Protein AF-Q3IXL7-F1 (afdb_monomer)

Foldseek 3Di:
DCVCCPPVVVVVVVVVVCVVCPPVNVVVVCVVVVVVVVVVVVVVPDPPDPDPDDDDPPDDDDD

Sequence (63 aa):
MLNNIGLPGLLVIAAAIIVLFGKGKVSSMMGELGRGISAFKQGLQDPPAEPAAAEPPREIKDA

Structure (mmCIF, N/CA/C/O backbone):
data_AF-Q3IXL7-F1
#
_entry.id   AF-Q3IXL7-F1
#
loop_
_atom_site.group_PDB
_atom_site.id
_atom_site.type_symbol
_atom_site.label_atom_id
_atom_site.label_alt_id
_atom_site.label_comp_id
_atom_site.label_asym_id
_atom_site.label_entity_id
_atom_site.label_seq_id
_atom_site.pdbx_PDB_ins_code
_atom_site.Cartn_x
_atom_site.Cartn_y
_atom_site.Cartn_z
_atom_site.occupancy
_atom_site.B_iso_or_equiv
_atom_site.auth_seq_id
_atom_site.auth_comp_id
_atom_site.auth_asym_id
_atom_site.auth_atom_id
_atom_site.pdbx_PDB_model_num
ATOM 1 N N . MET A 1 1 ? 34.337 -1.131 -2.288 1.00 54.84 1 MET A N 1
ATOM 2 C CA . MET A 1 1 ? 33.354 -1.225 -3.395 1.00 54.84 1 MET A CA 1
ATOM 3 C C . MET A 1 1 ? 31.993 -1.783 -2.931 1.00 5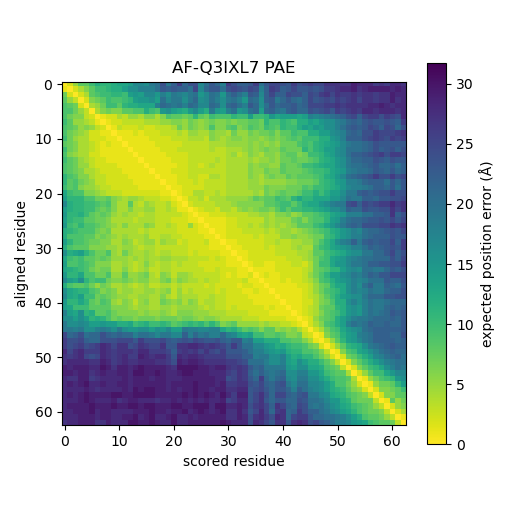4.84 1 MET A C 1
ATOM 5 O O . MET A 1 1 ? 31.302 -2.406 -3.718 1.00 54.84 1 MET A O 1
ATOM 9 N N . LEU A 1 2 ? 31.576 -1.553 -1.673 1.00 57.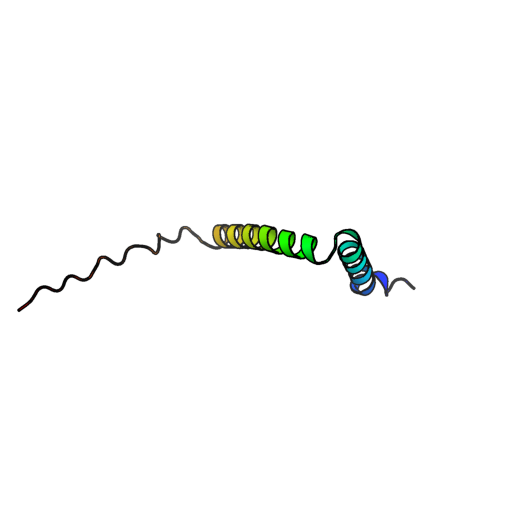22 2 LEU A N 1
ATOM 10 C CA . LEU A 1 2 ? 30.305 -2.063 -1.111 1.00 57.22 2 LEU A CA 1
ATOM 11 C C . LEU A 1 2 ? 29.330 -0.939 -0.698 1.00 57.22 2 LEU A C 1
ATOM 13 O O . LEU A 1 2 ? 28.211 -1.202 -0.275 1.00 57.22 2 LEU A O 1
ATOM 17 N N . ASN A 1 3 ? 29.742 0.323 -0.866 1.00 59.03 3 ASN A N 1
ATOM 18 C CA . ASN A 1 3 ? 29.009 1.512 -0.417 1.00 59.03 3 ASN A CA 1
ATOM 19 C C . ASN A 1 3 ? 27.747 1.825 -1.252 1.00 59.03 3 ASN A C 1
ATOM 21 O O . ASN A 1 3 ? 26.987 2.718 -0.904 1.00 59.03 3 ASN A O 1
ATOM 25 N N . ASN A 1 4 ? 27.508 1.075 -2.334 1.00 62.81 4 ASN A N 1
ATOM 26 C CA . ASN A 1 4 ? 26.310 1.187 -3.173 1.00 62.81 4 ASN A CA 1
ATOM 27 C C . ASN A 1 4 ? 25.228 0.135 -2.854 1.00 62.81 4 ASN A C 1
ATOM 29 O O . ASN A 1 4 ? 24.191 0.133 -3.509 1.00 62.81 4 ASN A O 1
ATOM 33 N N . ILE A 1 5 ? 25.434 -0.760 -1.877 1.00 68.44 5 ILE A N 1
ATOM 34 C CA . ILE A 1 5 ? 24.485 -1.858 -1.592 1.00 68.44 5 ILE A CA 1
ATOM 35 C C . ILE A 1 5 ? 23.428 -1.479 -0.542 1.00 68.44 5 ILE A C 1
ATO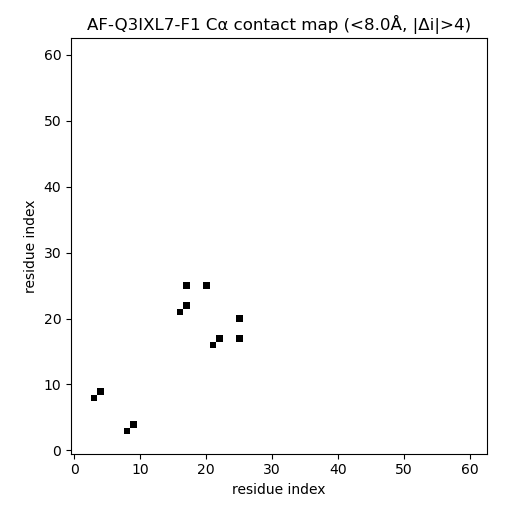M 37 O O . ILE A 1 5 ? 22.376 -2.102 -0.499 1.00 68.44 5 ILE A O 1
ATOM 41 N N . GLY A 1 6 ? 23.655 -0.432 0.256 1.00 73.19 6 GLY A N 1
ATOM 42 C CA . GLY A 1 6 ? 22.697 0.002 1.279 1.00 73.19 6 GLY A CA 1
ATOM 43 C C . GLY A 1 6 ? 21.409 0.574 0.676 1.00 73.19 6 GLY A C 1
ATOM 44 O O . GLY A 1 6 ? 20.432 -0.137 0.457 1.00 73.19 6 GLY A O 1
ATOM 45 N N . LEU A 1 7 ? 21.405 1.880 0.393 1.00 83.75 7 LEU A N 1
ATOM 46 C CA . LEU A 1 7 ? 20.222 2.571 -0.134 1.00 83.75 7 LEU A CA 1
ATOM 47 C C . LEU A 1 7 ? 19.904 2.203 -1.602 1.00 83.75 7 LEU A C 1
ATOM 49 O O . LEU A 1 7 ? 18.752 1.875 -1.892 1.00 83.75 7 LEU A O 1
ATOM 53 N N . PRO A 1 8 ? 20.884 2.193 -2.535 1.00 87.19 8 PRO A N 1
ATOM 54 C CA . PRO A 1 8 ? 20.610 1.862 -3.935 1.00 87.19 8 PRO A CA 1
ATOM 55 C C . PRO A 1 8 ? 20.271 0.379 -4.143 1.00 87.19 8 PRO A C 1
ATOM 57 O O . PRO A 1 8 ? 19.400 0.060 -4.947 1.00 87.19 8 PRO A O 1
ATOM 60 N N . GLY A 1 9 ? 20.906 -0.530 -3.393 1.00 87.38 9 GLY A N 1
ATOM 61 C CA . GLY A 1 9 ? 20.617 -1.966 -3.463 1.00 87.38 9 GLY A CA 1
ATOM 62 C C . GLY A 1 9 ? 19.186 -2.305 -3.037 1.00 87.38 9 GLY A C 1
ATOM 63 O O . GLY A 1 9 ? 18.505 -3.075 -3.715 1.00 87.38 9 GLY A O 1
ATOM 64 N N . LEU A 1 10 ? 18.685 -1.666 -1.975 1.00 90.56 10 LEU A N 1
ATOM 65 C CA . LEU A 1 10 ? 17.310 -1.858 -1.512 1.00 90.56 10 LEU A CA 1
ATOM 66 C C . LEU A 1 10 ? 16.267 -1.371 -2.533 1.00 90.56 10 LEU A C 1
ATOM 68 O O . LEU A 1 10 ? 15.239 -2.025 -2.711 1.00 90.56 10 LEU A O 1
ATOM 72 N N . LEU A 1 11 ? 16.545 -0.285 -3.264 1.00 91.50 11 LEU A N 1
ATOM 73 C CA . LEU A 1 11 ? 15.675 0.180 -4.352 1.00 91.50 11 LEU A CA 1
ATOM 74 C C . LEU A 1 11 ? 15.590 -0.822 -5.506 1.00 91.50 11 LEU A C 1
ATOM 76 O O . LEU A 1 11 ? 14.503 -1.042 -6.038 1.00 91.50 11 LEU A O 1
ATOM 80 N N . VAL A 1 12 ? 16.706 -1.458 -5.871 1.00 92.31 12 VAL A N 1
ATOM 81 C CA . VAL A 1 12 ? 16.719 -2.492 -6.918 1.00 92.31 12 VAL A CA 1
ATOM 82 C C . VAL A 1 12 ? 15.883 -3.700 -6.493 1.00 92.31 12 VAL A C 1
ATOM 84 O O . VAL A 1 12 ? 15.097 -4.213 -7.289 1.00 92.31 12 VAL A O 1
ATOM 87 N N . ILE A 1 13 ? 15.989 -4.117 -5.2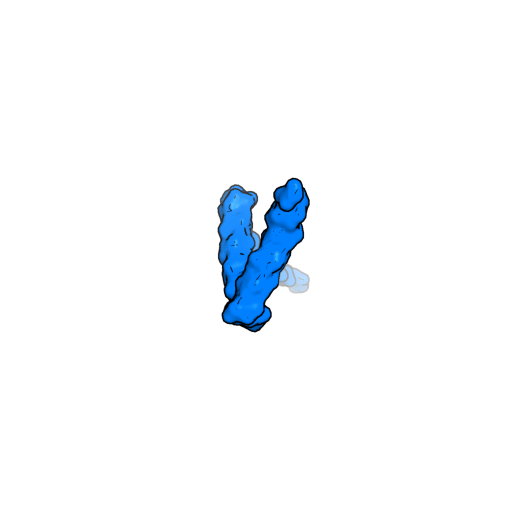29 1.00 92.06 13 ILE A N 1
ATOM 88 C CA . ILE A 1 13 ? 15.189 -5.221 -4.680 1.00 92.06 13 ILE A CA 1
ATOM 89 C C . ILE A 1 13 ? 13.696 -4.858 -4.667 1.00 92.06 13 ILE A C 1
ATOM 91 O O . ILE A 1 13 ? 12.868 -5.650 -5.119 1.00 92.06 13 ILE A O 1
ATOM 95 N N . ALA A 1 14 ? 13.340 -3.652 -4.216 1.00 91.81 14 ALA A N 1
ATOM 96 C CA . ALA A 1 14 ? 11.958 -3.177 -4.233 1.00 91.81 14 ALA A CA 1
ATOM 97 C C . ALA A 1 14 ? 11.388 -3.124 -5.662 1.00 91.81 14 ALA A C 1
ATOM 99 O O . ALA A 1 14 ? 10.268 -3.580 -5.899 1.00 91.81 14 ALA A O 1
ATOM 100 N N . ALA A 1 15 ? 12.171 -2.639 -6.629 1.00 92.81 15 ALA A N 1
ATOM 101 C CA . ALA A 1 15 ? 11.784 -2.621 -8.035 1.00 92.81 15 ALA A CA 1
ATOM 102 C C . ALA A 1 15 ? 11.573 -4.040 -8.591 1.00 92.81 15 ALA A C 1
ATOM 104 O O . ALA A 1 15 ? 10.570 -4.285 -9.260 1.00 92.81 15 ALA A O 1
ATOM 105 N N . ALA A 1 16 ? 12.455 -4.992 -8.269 1.00 93.94 16 ALA A N 1
ATOM 106 C CA . ALA A 1 16 ? 12.308 -6.387 -8.682 1.00 93.94 16 ALA A CA 1
ATOM 107 C C . ALA A 1 16 ? 11.009 -7.016 -8.145 1.00 93.94 16 ALA A C 1
ATOM 109 O O . ALA A 1 16 ? 10.280 -7.663 -8.898 1.00 93.94 16 ALA A O 1
ATOM 110 N N . ILE A 1 17 ? 10.6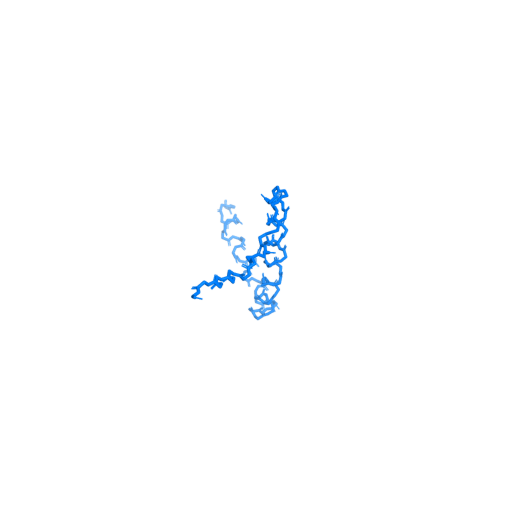65 -6.765 -6.877 1.00 93.00 17 ILE A N 1
ATOM 111 C CA . ILE A 1 17 ? 9.402 -7.230 -6.279 1.00 93.00 17 ILE A CA 1
ATOM 112 C C . ILE A 1 17 ? 8.199 -6.603 -7.000 1.00 93.00 17 ILE A C 1
ATOM 114 O O . ILE A 1 17 ? 7.247 -7.306 -7.341 1.00 93.00 17 ILE A O 1
ATOM 118 N N . ILE A 1 18 ? 8.241 -5.303 -7.298 1.00 92.38 18 ILE A N 1
ATOM 119 C CA . ILE A 1 18 ? 7.154 -4.622 -8.020 1.00 92.38 18 ILE A CA 1
ATOM 120 C C . ILE A 1 18 ? 6.981 -5.179 -9.442 1.00 92.38 18 ILE A C 1
ATOM 122 O O . ILE A 1 18 ? 5.846 -5.294 -9.907 1.00 92.38 18 ILE A O 1
ATOM 126 N N . VAL A 1 19 ? 8.066 -5.553 -10.126 1.00 93.62 19 VAL A N 1
ATOM 127 C CA . VAL A 1 19 ? 8.011 -6.146 -11.474 1.00 93.62 19 VAL A CA 1
ATOM 128 C C . VAL A 1 19 ? 7.438 -7.566 -11.443 1.00 93.62 19 VAL A C 1
ATOM 130 O O . VAL A 1 19 ? 6.583 -7.883 -12.267 1.00 93.62 19 VAL A O 1
ATOM 133 N N . LEU A 1 20 ? 7.850 -8.403 -10.485 1.00 94.38 20 LEU A N 1
ATOM 134 C CA . LEU A 1 20 ? 7.384 -9.793 -10.373 1.00 94.38 20 LEU A CA 1
ATOM 135 C C . LEU A 1 20 ? 5.908 -9.899 -9.973 1.00 94.38 20 LEU A C 1
ATOM 137 O O . LEU A 1 20 ? 5.169 -10.718 -10.515 1.00 94.38 20 LEU A O 1
ATOM 141 N N . PHE A 1 21 ? 5.472 -9.072 -9.023 1.00 90.12 21 PHE A N 1
ATOM 142 C CA . PHE A 1 21 ? 4.103 -9.116 -8.500 1.00 90.12 21 PHE A CA 1
ATOM 143 C C . PHE A 1 21 ? 3.151 -8.160 -9.235 1.00 90.12 21 PHE A C 1
ATOM 145 O O . PHE A 1 21 ? 1.931 -8.329 -9.174 1.00 90.12 21 PHE A O 1
ATOM 152 N N . GLY A 1 22 ? 3.697 -7.186 -9.965 1.00 89.56 22 GLY A N 1
ATOM 153 C CA . GLY A 1 22 ? 2.957 -6.152 -10.676 1.00 89.56 22 GLY A CA 1
ATOM 154 C C . GLY A 1 22 ? 2.442 -5.044 -9.750 1.00 89.56 22 GLY A C 1
ATOM 155 O O . GLY A 1 22 ? 1.960 -5.284 -8.642 1.00 89.56 22 GLY A O 1
ATOM 156 N N . LYS A 1 23 ? 2.453 -3.800 -10.248 1.00 82.69 23 LYS A N 1
ATOM 157 C CA . LYS A 1 23 ? 1.998 -2.605 -9.507 1.00 82.69 23 LYS A CA 1
ATOM 158 C C . LYS A 1 23 ? 0.583 -2.717 -8.918 1.00 82.69 23 LYS A C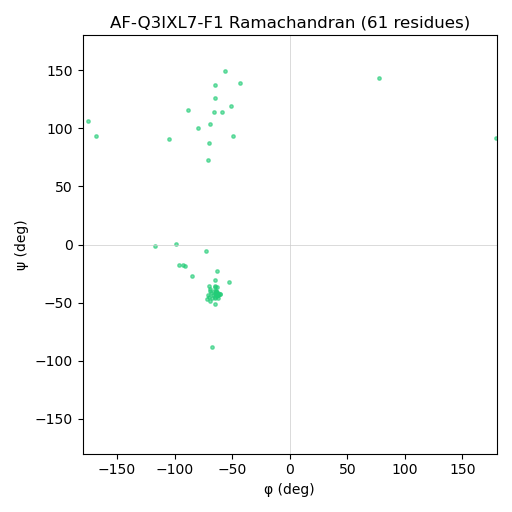 1
AT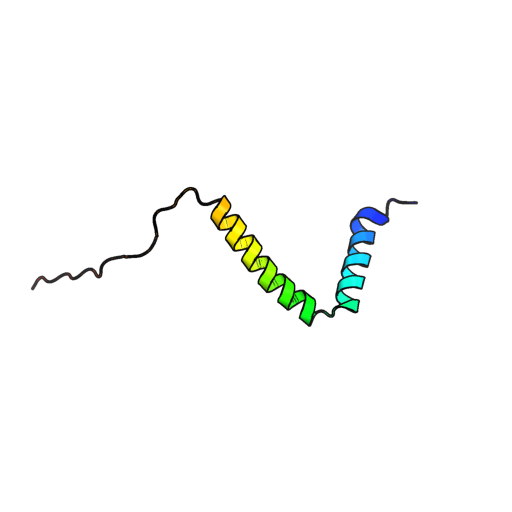OM 160 O O . LYS A 1 23 ? 0.319 -2.163 -7.858 1.00 82.69 23 LYS A O 1
ATOM 165 N N . GLY A 1 24 ? -0.317 -3.444 -9.587 1.00 86.81 24 GLY A N 1
ATOM 166 C CA . GLY A 1 24 ? -1.710 -3.604 -9.156 1.00 86.81 24 GLY A CA 1
ATOM 167 C C . GLY A 1 24 ? -1.860 -4.447 -7.888 1.00 86.81 24 GLY A C 1
ATOM 168 O O . GLY A 1 24 ? -2.506 -4.001 -6.945 1.00 86.81 24 GLY A O 1
ATOM 169 N N . LYS A 1 25 ? -1.221 -5.626 -7.834 1.00 87.88 25 LYS A N 1
ATOM 170 C CA . LYS A 1 25 ? -1.298 -6.518 -6.663 1.00 87.88 25 LYS A CA 1
ATOM 171 C C . LYS A 1 25 ? -0.566 -5.939 -5.457 1.00 87.88 25 LYS A C 1
ATOM 173 O O . LYS A 1 25 ? -1.068 -6.007 -4.342 1.00 87.88 25 LYS A O 1
ATOM 178 N N . VAL A 1 26 ? 0.597 -5.323 -5.679 1.00 88.88 26 VAL A N 1
ATOM 179 C CA . VAL A 1 26 ? 1.359 -4.688 -4.593 1.00 88.88 26 VAL A CA 1
ATOM 180 C C . VAL A 1 26 ? 0.572 -3.521 -3.982 1.00 88.88 26 VAL A C 1
ATOM 182 O O . VAL A 1 26 ? 0.524 -3.395 -2.762 1.00 88.88 26 VAL A O 1
ATOM 185 N N . SER A 1 27 ? -0.104 -2.702 -4.799 1.00 87.94 27 SER A N 1
ATOM 186 C CA . SER A 1 27 ? -0.896 -1.569 -4.302 1.00 87.94 27 SER A CA 1
ATOM 187 C C . SER A 1 27 ? -2.146 -1.993 -3.529 1.00 87.94 27 SER A C 1
ATOM 189 O O . SER A 1 27 ? -2.481 -1.341 -2.540 1.00 87.94 27 SER A O 1
ATOM 191 N N . SER A 1 28 ? -2.844 -3.055 -3.953 1.00 88.81 28 SER A N 1
ATOM 192 C CA . SER A 1 28 ? -4.014 -3.546 -3.214 1.00 88.81 28 SER A CA 1
ATOM 193 C C . SER A 1 28 ? -3.600 -4.117 -1.857 1.00 88.81 28 SER A C 1
ATOM 195 O O . SER A 1 28 ? -4.184 -3.753 -0.839 1.00 88.81 28 SER A O 1
ATOM 197 N N . MET A 1 29 ? -2.516 -4.903 -1.827 1.00 89.56 29 MET A N 1
ATOM 198 C CA . MET A 1 29 ? -1.966 -5.473 -0.593 1.00 89.56 29 MET A CA 1
ATOM 199 C C . MET A 1 29 ? -1.461 -4.392 0.368 1.00 89.56 29 MET A C 1
ATOM 201 O O . MET A 1 29 ? -1.762 -4.443 1.555 1.00 89.56 29 MET A O 1
ATOM 205 N N . MET A 1 30 ? -0.743 -3.374 -0.121 1.00 90.50 30 MET A N 1
ATOM 206 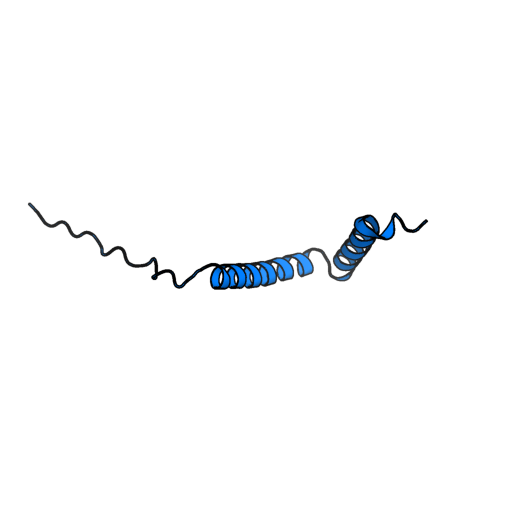C CA . MET A 1 30 ? -0.289 -2.267 0.732 1.00 90.50 30 MET A CA 1
ATOM 207 C C . MET A 1 30 ? -1.448 -1.443 1.300 1.00 90.50 30 MET A C 1
ATOM 209 O O . MET A 1 30 ? -1.338 -0.933 2.413 1.00 90.50 30 MET A O 1
ATOM 213 N N . GLY A 1 31 ? -2.572 -1.342 0.585 1.00 91.75 31 GLY A N 1
ATOM 214 C CA . GLY A 1 31 ? -3.778 -0.688 1.090 1.00 91.75 31 GLY A CA 1
ATOM 215 C C . GLY A 1 31 ? -4.426 -1.445 2.253 1.00 91.75 31 GLY A C 1
ATOM 216 O O . GLY A 1 31 ? -4.774 -0.833 3.262 1.00 91.75 31 GLY A O 1
ATOM 217 N N . GLU A 1 32 ? -4.570 -2.765 2.137 1.00 93.44 32 GLU A N 1
ATOM 218 C CA . GLU A 1 32 ? -5.151 -3.618 3.187 1.00 93.44 32 GLU A CA 1
ATOM 219 C C . GLU A 1 32 ? -4.223 -3.733 4.405 1.00 93.44 32 GLU A C 1
ATOM 221 O O . GLU A 1 32 ? -4.657 -3.529 5.542 1.00 93.44 32 GLU A O 1
ATOM 226 N N . LEU A 1 33 ? -2.925 -3.952 4.168 1.00 92.31 33 LEU A N 1
ATOM 227 C CA . LEU A 1 33 ? -1.900 -3.992 5.214 1.00 92.31 33 LEU A CA 1
ATOM 228 C C . LEU A 1 33 ? -1.749 -2.633 5.911 1.00 92.31 33 LEU A C 1
ATOM 230 O O . LEU A 1 33 ? -1.644 -2.578 7.134 1.00 92.31 33 LEU A O 1
ATOM 234 N N . GLY A 1 34 ? -1.795 -1.530 5.159 1.00 93.50 34 GLY A N 1
ATOM 235 C CA . GLY A 1 34 ? -1.702 -0.175 5.698 1.00 93.50 34 GLY A CA 1
ATOM 236 C C . GLY A 1 34 ? -2.854 0.166 6.641 1.00 93.50 34 GLY A C 1
ATOM 237 O O . GLY A 1 34 ? -2.614 0.722 7.711 1.00 93.50 34 GLY A O 1
ATOM 238 N N . ARG A 1 35 ? -4.092 -0.223 6.303 1.00 92.56 35 ARG A N 1
ATOM 239 C CA . ARG A 1 35 ? -5.252 -0.055 7.198 1.00 92.56 35 ARG A CA 1
ATOM 240 C C . ARG A 1 35 ? -5.121 -0.899 8.465 1.00 92.56 35 ARG A C 1
ATOM 242 O O . ARG A 1 35 ? -5.378 -0.379 9.546 1.00 92.56 35 ARG A O 1
ATOM 249 N N . GLY A 1 36 ? -4.675 -2.154 8.349 1.00 93.62 36 GLY A N 1
ATOM 250 C CA . GLY A 1 36 ? -4.452 -3.035 9.501 1.00 93.62 36 GLY A CA 1
ATOM 251 C C . GLY A 1 36 ? -3.384 -2.497 10.457 1.00 93.62 36 GLY A C 1
ATOM 252 O O . GLY A 1 36 ? -3.615 -2.421 11.662 1.00 93.62 36 GLY A O 1
ATOM 253 N N . ILE A 1 37 ? -2.249 -2.038 9.919 1.00 93.69 37 ILE A N 1
ATOM 254 C CA . ILE A 1 37 ? -1.182 -1.410 10.711 1.00 93.69 37 ILE A CA 1
ATOM 255 C C . ILE A 1 37 ? -1.668 -0.089 11.322 1.00 93.69 37 ILE A C 1
ATOM 257 O O . ILE A 1 37 ? -1.353 0.188 12.474 1.00 93.69 37 ILE A O 1
ATOM 261 N N . SER A 1 38 ? -2.441 0.723 10.592 1.00 91.19 38 SER A N 1
ATOM 262 C CA . SER A 1 38 ? -2.963 1.997 11.102 1.00 91.19 38 SER A CA 1
ATOM 263 C C . SER A 1 38 ? -3.946 1.791 12.258 1.00 91.19 38 SER A C 1
ATOM 265 O O . SER A 1 38 ? -3.778 2.420 13.297 1.00 91.19 38 SER A O 1
ATOM 267 N N . ALA A 1 39 ? -4.883 0.845 12.132 1.00 91.38 39 ALA A N 1
ATOM 268 C CA . ALA A 1 39 ? -5.815 0.477 13.199 1.00 91.38 39 AL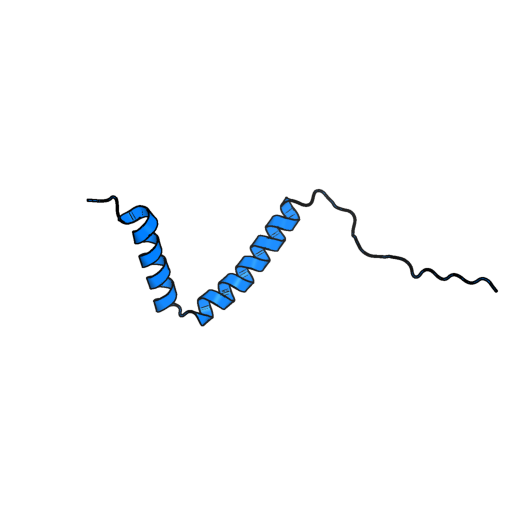A A CA 1
ATOM 269 C C . ALA A 1 39 ? -5.092 -0.117 14.419 1.00 91.38 39 ALA A C 1
ATOM 271 O O . ALA A 1 39 ? -5.411 0.219 15.556 1.00 91.38 39 ALA A O 1
ATOM 272 N N . PHE A 1 40 ? -4.067 -0.945 14.192 1.00 90.94 40 PHE A N 1
ATOM 273 C CA . PHE A 1 40 ? -3.223 -1.472 15.264 1.00 90.94 40 PHE A CA 1
ATOM 274 C C . PHE A 1 40 ? -2.460 -0.348 15.977 1.00 90.94 40 PHE A C 1
ATOM 276 O O . PHE A 1 40 ? -2.438 -0.280 17.201 1.00 90.94 40 PHE A O 1
ATOM 283 N N . LYS A 1 41 ? -1.886 0.589 15.218 1.00 89.69 41 LYS A N 1
ATOM 284 C CA . LYS A 1 41 ? -1.186 1.756 15.764 1.00 89.69 41 LYS A CA 1
ATOM 285 C C . LYS A 1 41 ? -2.137 2.692 16.520 1.00 89.69 41 LYS A C 1
ATOM 287 O O . LYS A 1 41 ? -1.721 3.280 17.512 1.00 89.69 41 LYS A O 1
ATOM 292 N N . GLN A 1 42 ? -3.377 2.859 16.061 1.00 87.69 42 GLN A N 1
ATOM 293 C CA . GLN A 1 42 ? -4.419 3.612 16.768 1.00 87.69 42 GLN A CA 1
ATOM 294 C C . GLN A 1 42 ? -4.776 2.923 18.088 1.00 87.69 42 GLN A C 1
ATOM 296 O O . GLN A 1 42 ? -4.629 3.539 19.133 1.00 87.69 42 GLN A O 1
ATOM 301 N N . GLY A 1 43 ? -5.071 1.620 18.069 1.00 86.75 43 GLY A N 1
ATOM 302 C CA . GLY A 1 43 ? -5.381 0.853 19.281 1.00 86.75 43 GLY A CA 1
ATOM 303 C C . GLY A 1 43 ? -4.233 0.748 20.297 1.00 86.75 43 GLY A C 1
ATOM 304 O O . GLY A 1 43 ? -4.489 0.525 21.473 1.00 86.75 43 GLY A O 1
ATOM 305 N N . LEU A 1 44 ? -2.973 0.917 19.872 1.00 87.25 44 LEU A N 1
ATOM 306 C CA . LEU A 1 44 ? -1.816 1.005 20.777 1.00 87.25 44 LEU A CA 1
ATOM 307 C C . LEU A 1 44 ? -1.566 2.415 21.334 1.00 87.25 44 LEU A C 1
ATOM 309 O O . LEU A 1 44 ? -0.933 2.545 22.379 1.00 87.25 44 LEU A O 1
ATOM 313 N N . GLN A 1 45 ? -1.975 3.459 20.608 1.00 82.81 45 GLN A N 1
ATOM 314 C CA . GLN A 1 45 ? -1.763 4.858 20.999 1.00 82.81 45 GLN A CA 1
ATOM 315 C C . GLN A 1 45 ? -2.972 5.467 21.710 1.00 82.81 45 GLN A C 1
ATOM 317 O O . GLN A 1 45 ? -2.788 6.485 22.369 1.00 82.81 45 GLN A O 1
ATOM 322 N N . ASP A 1 46 ? -4.158 4.870 21.591 1.00 73.75 46 ASP A N 1
ATOM 323 C CA . ASP A 1 46 ? -5.326 5.213 22.394 1.00 73.75 46 ASP A CA 1
ATOM 324 C C . ASP A 1 46 ? -5.202 4.533 23.774 1.00 73.75 46 ASP A C 1
ATOM 326 O O . ASP A 1 46 ? -5.511 3.344 23.904 1.00 73.75 46 ASP A O 1
ATOM 330 N N . PRO A 1 47 ? -4.780 5.234 24.853 1.00 63.09 47 PRO A N 1
ATOM 331 C CA . PRO A 1 47 ? -5.269 4.874 26.186 1.00 63.09 47 PRO A CA 1
ATOM 332 C C . PRO A 1 47 ? -6.801 4.929 26.135 1.00 63.09 47 PRO A C 1
ATOM 334 O O . PRO A 1 47 ? -7.302 5.731 25.353 1.00 63.09 47 PRO A O 1
ATOM 337 N N . PRO A 1 48 ? -7.543 4.112 26.911 1.00 59.91 48 PRO A N 1
ATOM 338 C CA . PRO A 1 48 ? -8.983 3.896 26.738 1.00 59.91 48 PRO A CA 1
ATOM 339 C C . PRO A 1 48 ? -9.729 5.228 26.623 1.00 59.91 48 PRO A C 1
ATOM 341 O O . PRO A 1 48 ? -10.065 5.859 27.622 1.00 59.91 48 PRO A O 1
ATOM 344 N N . ALA A 1 49 ? -9.926 5.675 25.387 1.00 60.09 49 ALA A N 1
ATOM 345 C CA . ALA A 1 49 ? -10.583 6.919 25.076 1.00 60.09 49 ALA A CA 1
ATOM 346 C C . ALA A 1 49 ? -12.057 6.564 24.993 1.00 60.09 49 ALA A C 1
ATOM 348 O O . ALA A 1 49 ? -12.464 5.725 24.184 1.00 60.09 49 ALA A O 1
ATOM 349 N N . GLU A 1 50 ? -12.824 7.145 25.912 1.00 58.91 50 GLU A N 1
ATOM 350 C CA . GLU A 1 50 ? -14.274 7.041 25.960 1.00 58.91 50 GLU A CA 1
ATOM 351 C C . GLU A 1 50 ? -14.878 7.189 24.557 1.00 58.91 50 GLU A C 1
ATOM 353 O O . GLU A 1 50 ? -14.423 8.025 23.769 1.00 58.91 50 GLU A O 1
ATOM 358 N N . PRO A 1 51 ? -15.891 6.373 24.221 1.00 54.16 51 PRO A N 1
ATOM 359 C CA . PRO A 1 51 ? -16.455 6.354 22.886 1.00 54.16 51 PRO A CA 1
ATOM 360 C C . PRO A 1 51 ? -16.988 7.740 22.516 1.00 54.16 51 PRO A C 1
ATOM 362 O O . PRO A 1 51 ? -17.979 8.221 23.063 1.00 54.16 51 PRO A O 1
ATOM 365 N N . ALA A 1 52 ? -16.348 8.358 21.526 1.00 63.94 52 ALA A N 1
ATOM 366 C CA . ALA A 1 52 ? -16.860 9.520 20.820 1.00 63.94 52 ALA A CA 1
ATOM 367 C C . ALA A 1 52 ? -18.048 9.104 19.936 1.00 63.94 52 ALA A C 1
ATOM 369 O O . ALA A 1 52 ? -17.911 8.999 18.722 1.00 63.94 52 ALA A O 1
ATOM 370 N N . ALA A 1 53 ? -19.205 8.813 20.534 1.00 62.12 53 ALA A N 1
ATOM 371 C CA . ALA A 1 53 ? -20.478 8.730 19.818 1.00 62.12 53 ALA A CA 1
ATOM 372 C C . ALA A 1 53 ? -21.665 8.677 20.787 1.00 62.12 53 ALA A C 1
ATOM 374 O O . ALA A 1 53 ? -22.088 7.605 21.209 1.00 62.12 53 ALA A O 1
ATOM 375 N N . ALA A 1 54 ? -22.228 9.844 21.083 1.00 60.38 54 ALA A N 1
ATOM 376 C CA . ALA A 1 54 ? -23.658 10.117 20.952 1.00 60.38 54 ALA A CA 1
ATOM 377 C C . ALA A 1 54 ? -23.878 11.556 21.421 1.00 60.38 54 ALA A C 1
ATOM 379 O O . ALA A 1 54 ? -24.072 11.799 22.607 1.00 60.38 54 ALA A O 1
ATOM 380 N N . GLU A 1 55 ? -23.833 12.528 20.506 1.00 61.47 55 GLU A N 1
ATOM 381 C CA . GLU A 1 55 ? -24.529 13.784 20.784 1.00 61.47 55 GLU A CA 1
ATOM 382 C C . GLU A 1 55 ? -26.031 13.454 20.820 1.00 61.47 55 GLU A C 1
ATOM 384 O O . GLU A 1 55 ? -26.572 13.028 19.793 1.00 61.47 55 GLU A O 1
ATOM 389 N N . PRO A 1 56 ? -26.726 13.575 21.970 1.00 62.75 56 PRO A N 1
ATOM 390 C CA . PRO A 1 56 ? -28.171 13.441 21.979 1.00 62.75 56 PRO A CA 1
ATOM 391 C C . PRO A 1 56 ? -28.759 14.605 21.167 1.00 62.75 56 PRO A C 1
ATOM 393 O O . PRO A 1 56 ? -28.289 15.741 21.311 1.00 62.75 56 PRO A O 1
ATOM 396 N N . PRO A 1 57 ? -29.772 14.360 20.314 1.00 63.72 57 PRO A N 1
ATOM 397 C CA . PRO A 1 57 ? -30.456 15.424 19.593 1.00 63.72 57 PRO A CA 1
ATOM 398 C C . PRO A 1 57 ? -30.897 16.504 20.582 1.00 63.72 57 PRO A C 1
ATOM 400 O O . PRO A 1 57 ? -31.654 16.224 21.511 1.00 63.72 57 PRO A O 1
ATOM 403 N N . ARG A 1 58 ? -30.399 17.735 20.419 1.00 66.75 58 ARG A N 1
ATOM 404 C CA . ARG A 1 58 ? -30.862 18.877 21.213 1.00 66.75 58 ARG A CA 1
ATOM 405 C C . ARG A 1 58 ? -32.286 19.212 20.771 1.00 66.75 58 ARG A C 1
ATOM 407 O O . ARG A 1 58 ? -32.493 20.015 19.867 1.00 66.75 58 ARG A O 1
ATOM 414 N N . GLU A 1 59 ? -33.259 18.553 21.390 1.00 69.75 59 GLU A N 1
ATOM 415 C CA . GLU A 1 59 ? -34.648 18.994 21.428 1.00 69.75 59 GLU A CA 1
ATOM 416 C C . GLU A 1 59 ? -34.691 20.250 22.305 1.00 69.75 59 GLU A C 1
ATOM 418 O O . GLU A 1 59 ? -34.583 20.168 23.525 1.00 69.75 59 GLU A O 1
ATOM 423 N N . ILE A 1 60 ? -34.807 21.423 21.683 1.00 68.44 60 ILE A N 1
ATOM 424 C CA . ILE A 1 60 ? -35.267 22.625 22.380 1.00 68.44 60 ILE A CA 1
ATOM 425 C C . ILE A 1 60 ? -36.705 22.853 21.915 1.00 68.44 60 ILE A C 1
ATOM 427 O O . ILE A 1 60 ? -36.958 23.466 20.879 1.00 68.44 60 ILE A O 1
ATOM 431 N N . LYS A 1 61 ? -37.641 22.270 22.673 1.00 69.50 61 LYS A N 1
ATOM 432 C CA . LYS A 1 61 ? -38.972 22.846 22.882 1.00 69.50 61 LYS A CA 1
ATOM 433 C C . LYS A 1 61 ? -38.759 24.145 23.647 1.00 69.50 61 LYS A C 1
ATOM 435 O O . LYS A 1 61 ? -38.119 24.058 24.679 1.00 69.50 61 LYS A O 1
ATOM 440 N N . ASP A 1 62 ? -39.282 25.264 23.153 1.00 65.19 62 ASP A N 1
ATOM 441 C CA . ASP A 1 62 ? -39.807 26.384 23.952 1.00 65.19 62 ASP A CA 1
ATOM 442 C C . ASP A 1 62 ? -40.424 27.423 22.990 1.00 65.19 62 ASP A C 1
ATOM 444 O O . ASP A 1 62 ? -39.706 28.118 22.266 1.00 65.19 62 ASP A O 1
ATOM 448 N N . ALA A 1 63 ? -41.760 27.488 22.955 1.00 53.66 63 ALA A N 1
ATOM 449 C CA . ALA A 1 63 ? -42.570 28.581 22.408 1.00 53.66 63 ALA A CA 1
ATOM 450 C C . ALA A 1 63 ? -43.882 28.675 23.198 1.00 53.66 63 ALA A C 1
ATOM 452 O O . ALA A 1 63 ? -44.460 27.598 23.482 1.00 53.66 63 ALA A O 1
#

pLDDT: mean 79.86, std 13.82, range [53.66, 94.38]

Radius of gyration: 23.58 Å; Cα contacts (8 Å, |Δi|>4): 6; chains: 1; bounding box: 76×38×38 Å

InterPro domains:
  IPR003369 Sec-independent protein translocase protein TatA/B/E [PF02416] (4-46)
  IPR006312 Sec-independent protein translocase protein TatA/E [MF_00236] (2-59)

Organism: Cereibacter sphaeroides (strain ATCC 17023 / DSM 158 / JCM 6121 / CCUG 31486 / LMG 2827 / NBRC 12203 / NCIMB 8253 / ATH 2.4.1.) (NCBI:txid272943)

Secondary structure (DSSP, 8-state):
--TTTTHHHHHHHHHHHHHHHHHHHHHHHHHHHHHHHHHHHHHHH--S---------------

Mean predicted aligned error: 13.01 Å

Solvent-accessible surface area (backbone atoms only — not comparable to full-atom values): 4059 Å² total; per-residue (Å²): 143,64,88,62,51,64,73,60,38,51,52,54,52,53,50,51,52,40,65,77,61,31,68,67,56,53,52,53,50,50,51,56,52,48,51,53,51,49,53,50,51,47,64,71,66,50,66,93,69,76,81,92,77,75,85,72,83,85,79,78,86,85,133